Protein AF-A0A6B2DIG7-F1 (afdb_monomer)

pLDDT: mean 83.0, std 17.56, range [41.59, 98.19]

Secondary structure (DSSP, 8-state):
-THHHHHHHHHHHHIIIIIGGGHHHHHHHHHHHHHHHHHHHHHHHHHHHHHTTTTTEEEETTEEEETT----PPPSSS---EEEEESS-SS-EEEPPPTT---EEEEEPP-PPPP-------PPPPPPP-

Foldseek 3Di:
DCPVVVVVVVVVVCCVPPPVVCVVVLVVLQVVLVVVLVVQCVPPNPQSSQCVLPPQWDDDPPDIDGPPPDDDDDDPDDQDEAEAADQPDPHWDWADADVVHHIYIYGHGDDDPPPCPDPPPPDDDDDDDD

Solvent-accessible surface area (backbone atoms only — not comparable to full-atom values): 8096 Å² total; per-residue (Å²): 128,71,63,60,66,52,50,53,51,54,54,48,55,47,38,61,71,73,40,56,86,48,41,69,60,54,50,52,35,47,49,50,34,50,52,53,47,50,53,37,31,76,76,51,34,68,66,44,38,47,47,66,46,50,89,57,30,48,56,53,91,96,46,78,46,60,83,68,78,69,94,74,85,72,79,91,66,96,51,71,75,43,80,38,75,28,82,88,47,89,58,41,46,79,42,80,47,58,97,96,52,51,32,31,41,36,31,47,36,63,73,74,82,71,78,81,70,81,76,78,83,76,72,84,78,76,83,79,88,129

Mean predicted aligned error: 9.46 Å

Radius of gyration: 19.99 Å; Cα contacts (8 Å, |Δi|>4): 122; chains: 1; bounding box: 49×41×57 Å

Structure (mmCIF, N/CA/C/O backbone):
data_AF-A0A6B2DIG7-F1
#
_entry.id   AF-A0A6B2DIG7-F1
#
loop_
_atom_site.group_PDB
_atom_site.id
_atom_site.type_symbol
_atom_site.label_atom_id
_atom_site.label_alt_id
_atom_site.label_comp_id
_atom_site.label_asym_id
_atom_site.label_entity_id
_atom_site.label_seq_id
_atom_site.pdbx_PDB_ins_code
_atom_site.Cartn_x
_atom_site.Cartn_y
_atom_site.Cartn_z
_atom_site.occupancy
_atom_site.B_iso_or_equiv
_atom_site.auth_seq_id
_atom_site.auth_comp_id
_atom_site.auth_asym_id
_atom_site.auth_atom_id
_atom_site.pdbx_PDB_model_num
ATOM 1 N N . THR A 1 1 ? 27.915 16.722 -17.034 1.00 64.44 1 THR A N 1
ATOM 2 C CA . THR A 1 1 ? 26.436 16.789 -16.927 1.00 64.44 1 THR A CA 1
ATOM 3 C C . THR A 1 1 ? 25.689 15.678 -17.676 1.00 64.44 1 THR A C 1
ATOM 5 O O . THR A 1 1 ? 24.482 15.589 -17.518 1.00 64.44 1 THR A O 1
ATOM 8 N N . ALA A 1 2 ? 26.357 14.750 -18.383 1.00 72.38 2 ALA A N 1
ATOM 9 C CA . ALA A 1 2 ? 25.712 13.635 -19.105 1.00 72.38 2 ALA A CA 1
ATOM 10 C C . ALA A 1 2 ? 25.243 12.437 -18.237 1.00 72.38 2 ALA A C 1
ATOM 12 O O . ALA A 1 2 ? 24.665 11.488 -18.760 1.00 72.38 2 ALA A O 1
ATOM 13 N N . GLY A 1 3 ? 25.497 12.450 -16.922 1.00 89.62 3 GLY A N 1
ATOM 14 C CA . GLY A 1 3 ? 25.184 11.321 -16.036 1.00 89.62 3 GLY A CA 1
ATOM 15 C C . GLY A 1 3 ? 23.688 11.128 -15.773 1.00 89.62 3 GLY A C 1
ATOM 16 O O . GLY A 1 3 ? 23.213 9.998 -15.789 1.00 89.62 3 GLY A O 1
ATOM 17 N N . LEU A 1 4 ? 22.938 12.221 -15.587 1.00 95.44 4 LEU A N 1
ATOM 18 C CA . LEU A 1 4 ? 21.504 12.151 -15.289 1.00 95.44 4 LEU A CA 1
ATOM 19 C C . LEU A 1 4 ? 20.680 11.604 -16.471 1.00 95.44 4 LEU A C 1
ATOM 21 O O . LEU A 1 4 ? 19.917 10.669 -16.244 1.00 95.44 4 LEU A O 1
ATOM 25 N N . PRO A 1 5 ? 20.861 12.071 -17.726 1.00 96.25 5 PRO A N 1
ATOM 26 C CA . PRO A 1 5 ? 20.171 11.469 -18.870 1.00 96.25 5 PRO A CA 1
ATOM 27 C C . PRO A 1 5 ? 20.455 9.970 -19.026 1.00 96.25 5 PRO A C 1
ATOM 29 O O . PRO A 1 5 ? 19.547 9.194 -19.299 1.00 96.25 5 PRO A O 1
ATOM 32 N N . ARG A 1 6 ? 21.705 9.544 -18.790 1.00 96.44 6 ARG A N 1
ATOM 33 C CA . ARG A 1 6 ? 22.085 8.126 -18.859 1.00 96.44 6 ARG A CA 1
ATOM 34 C C . ARG A 1 6 ? 21.405 7.286 -17.778 1.00 96.44 6 ARG A C 1
ATOM 36 O O . ARG A 1 6 ? 21.001 6.164 -18.059 1.00 96.44 6 ARG A O 1
ATOM 43 N N . LEU A 1 7 ? 21.285 7.816 -16.559 1.00 97.06 7 LEU A N 1
ATOM 44 C CA . LEU A 1 7 ? 20.570 7.147 -15.472 1.00 97.06 7 LEU A CA 1
ATOM 45 C C . LEU A 1 7 ? 19.082 6.994 -15.799 1.00 97.06 7 LEU A C 1
ATOM 47 O O . LEU A 1 7 ? 18.540 5.909 -15.621 1.00 97.06 7 LEU A O 1
ATOM 51 N N . VAL A 1 8 ? 18.441 8.052 -16.305 1.00 97.44 8 VAL A N 1
ATOM 52 C CA . VAL A 1 8 ? 17.027 8.005 -16.710 1.00 97.44 8 VAL A CA 1
ATOM 53 C C . VAL A 1 8 ? 16.807 6.922 -17.766 1.00 97.44 8 VAL A C 1
ATOM 55 O O . VAL A 1 8 ? 15.927 6.087 -17.577 1.00 97.44 8 VAL A O 1
ATOM 58 N N . GLN A 1 9 ? 17.652 6.871 -18.803 1.00 97.75 9 GLN A N 1
ATOM 59 C CA . GLN A 1 9 ? 17.561 5.830 -19.830 1.00 97.75 9 GLN A CA 1
ATOM 60 C C . GLN A 1 9 ? 17.721 4.426 -19.233 1.00 97.75 9 GLN A C 1
ATOM 62 O O . GLN A 1 9 ? 16.912 3.550 -19.503 1.00 97.75 9 GLN A O 1
ATOM 67 N N . ALA A 1 10 ? 18.705 4.220 -18.352 1.00 97.81 10 ALA A N 1
ATOM 68 C CA . ALA A 1 10 ? 18.903 2.922 -17.709 1.00 97.81 10 ALA A CA 1
ATOM 69 C C . ALA A 1 10 ? 17.700 2.489 -16.845 1.00 97.81 10 ALA A C 1
ATOM 71 O O . ALA A 1 10 ? 17.378 1.304 -16.787 1.00 97.81 10 ALA A O 1
ATOM 72 N N . MET A 1 11 ? 17.020 3.431 -16.179 1.00 97.88 11 MET A N 1
ATOM 73 C CA . MET A 1 11 ? 15.800 3.133 -15.417 1.00 97.88 11 MET A CA 1
ATOM 74 C C . MET A 1 11 ? 14.613 2.799 -16.329 1.00 97.88 11 MET A C 1
ATOM 76 O O . MET A 1 11 ? 13.820 1.929 -15.975 1.00 97.88 11 MET A O 1
ATOM 80 N N . GLN A 1 12 ? 14.501 3.454 -17.488 1.00 97.81 12 GLN A N 1
ATOM 81 C CA . GLN A 1 12 ? 13.484 3.146 -18.499 1.00 97.81 12 GLN A CA 1
ATOM 82 C C . GLN A 1 12 ? 13.712 1.759 -19.104 1.00 97.81 12 GLN A C 1
ATOM 84 O O . GLN A 1 12 ? 12.800 0.939 -19.090 1.00 97.81 12 GLN A O 1
ATOM 89 N N . ASP A 1 13 ? 14.945 1.449 -19.508 1.00 98.19 13 ASP A N 1
ATOM 90 C CA . ASP A 1 13 ? 15.301 0.135 -20.054 1.00 98.19 13 ASP A CA 1
ATOM 91 C C . ASP A 1 13 ? 15.017 -0.985 -19.035 1.00 98.19 13 ASP A C 1
ATOM 93 O O . ASP A 1 13 ? 14.490 -2.044 -19.381 1.00 98.19 13 ASP A O 1
ATOM 97 N N . TYR A 1 14 ? 15.324 -0.749 -17.752 1.00 97.12 14 TYR A N 1
ATOM 98 C CA . TYR A 1 14 ? 14.988 -1.686 -16.679 1.00 97.12 14 TYR A CA 1
ATOM 99 C C . TYR A 1 14 ? 13.474 -1.844 -16.504 1.00 97.12 14 TYR A C 1
ATOM 101 O O . TYR A 1 14 ? 12.996 -2.968 -16.358 1.00 97.12 14 TYR A O 1
ATOM 109 N N . HIS A 1 15 ? 12.715 -0.745 -16.516 1.00 96.06 15 HIS A N 1
ATOM 110 C CA . HIS A 1 15 ? 11.257 -0.796 -16.438 1.00 96.06 15 HIS A CA 1
ATOM 111 C C . HIS A 1 15 ? 10.679 -1.643 -17.575 1.00 96.06 15 HIS A C 1
ATOM 113 O O . HIS A 1 15 ? 9.926 -2.580 -17.309 1.00 96.06 15 HIS A O 1
ATOM 119 N N . ASP A 1 16 ? 11.072 -1.363 -18.815 1.00 97.75 16 ASP A N 1
ATOM 120 C CA . ASP A 1 16 ? 10.515 -2.010 -20.002 1.00 97.75 16 ASP A CA 1
ATOM 121 C C . ASP A 1 16 ? 10.847 -3.504 -20.052 1.00 97.75 16 ASP A C 1
ATOM 123 O O . ASP A 1 16 ? 10.025 -4.314 -20.480 1.00 97.75 16 ASP A O 1
ATOM 127 N N . LEU A 1 17 ? 12.027 -3.888 -19.557 1.00 97.31 17 LEU A N 1
ATOM 128 C CA . LEU A 1 17 ? 12.460 -5.280 -19.537 1.00 97.31 17 LEU A CA 1
ATOM 129 C C . LEU A 1 17 ? 11.905 -6.072 -18.344 1.00 97.31 17 LEU A C 1
ATOM 131 O O . LEU A 1 17 ? 11.554 -7.242 -18.497 1.00 97.31 17 LEU A O 1
ATOM 135 N N . ALA A 1 18 ? 11.874 -5.476 -17.150 1.00 94.31 18 ALA A N 1
ATOM 136 C CA . ALA A 1 18 ? 11.635 -6.206 -15.903 1.00 94.31 18 ALA A CA 1
ATOM 137 C C . ALA A 1 18 ? 10.245 -5.979 -15.295 1.00 94.31 18 ALA A C 1
ATOM 139 O O . ALA A 1 18 ? 9.745 -6.864 -14.599 1.00 94.31 18 ALA A O 1
ATOM 140 N N . LEU A 1 19 ? 9.629 -4.812 -15.514 1.00 94.69 19 LEU A N 1
ATOM 141 C CA . LEU A 1 19 ? 8.373 -4.423 -14.861 1.00 94.69 19 LEU A CA 1
ATOM 142 C C . LEU A 1 19 ? 7.194 -4.392 -15.832 1.00 94.69 19 LEU A C 1
ATOM 144 O O . LEU A 1 19 ? 6.155 -4.977 -15.527 1.00 94.69 19 LEU A O 1
ATOM 148 N N . ALA A 1 20 ? 7.361 -3.764 -16.999 1.00 96.50 20 ALA A N 1
ATOM 149 C CA . ALA A 1 20 ? 6.299 -3.583 -17.985 1.00 96.50 20 ALA A CA 1
ATOM 150 C C . ALA A 1 20 ? 5.593 -4.896 -18.379 1.00 96.50 20 ALA A C 1
ATOM 152 O O . ALA A 1 20 ? 4.361 -4.904 -18.383 1.00 96.50 20 ALA A O 1
ATOM 153 N N . PRO A 1 21 ? 6.292 -6.034 -18.605 1.00 96.44 21 PRO A N 1
ATOM 154 C CA . PRO A 1 21 ? 5.627 -7.281 -18.995 1.00 96.44 21 PRO A CA 1
ATOM 155 C C . PRO A 1 21 ? 4.657 -7.835 -17.940 1.00 96.44 21 PRO A C 1
ATOM 157 O O . PRO A 1 21 ? 3.754 -8.595 -18.275 1.00 96.44 21 PRO A O 1
ATOM 160 N N . GLY A 1 22 ? 4.857 -7.488 -16.664 1.00 94.06 22 GLY A N 1
ATOM 161 C CA . GLY A 1 22 ? 4.043 -7.954 -15.541 1.00 94.06 22 GLY A CA 1
ATOM 162 C C . GLY A 1 22 ? 3.211 -6.860 -14.876 1.00 94.06 22 GLY A C 1
ATOM 163 O O . GLY A 1 22 ? 2.635 -7.122 -13.820 1.00 94.06 22 GLY A O 1
ATOM 164 N N . TRP A 1 23 ? 3.167 -5.649 -15.442 1.00 94.75 23 TRP A N 1
ATOM 165 C CA . TRP A 1 23 ? 2.630 -4.467 -14.765 1.00 94.75 23 TRP A CA 1
ATOM 166 C C . TRP A 1 23 ? 1.159 -4.620 -14.368 1.00 94.75 23 TRP A C 1
ATOM 168 O O . TRP A 1 23 ? 0.810 -4.403 -13.210 1.00 94.75 23 TRP A O 1
ATOM 178 N N . ASP A 1 24 ? 0.317 -5.103 -15.282 1.00 95.38 24 ASP A N 1
ATOM 179 C CA . ASP A 1 24 ? -1.114 -5.288 -15.014 1.00 95.38 24 ASP A CA 1
ATOM 180 C C . ASP A 1 24 ? -1.367 -6.316 -13.904 1.00 95.38 24 ASP A C 1
ATOM 182 O O . ASP A 1 24 ? -2.219 -6.116 -13.040 1.00 95.38 24 ASP A O 1
ATOM 186 N N . MET A 1 25 ? -0.586 -7.401 -13.873 1.00 93.56 25 MET A N 1
ATOM 187 C CA . MET A 1 25 ? -0.655 -8.397 -12.800 1.00 93.56 25 MET A CA 1
ATOM 188 C C . MET A 1 25 ? -0.239 -7.783 -11.459 1.00 93.56 25 MET A C 1
ATOM 190 O O . MET A 1 25 ? -0.893 -8.014 -10.445 1.00 93.56 25 MET A O 1
ATOM 194 N N . LEU A 1 26 ? 0.845 -7.007 -11.448 1.00 94.06 26 LEU A N 1
ATOM 195 C CA . LEU A 1 26 ? 1.324 -6.274 -10.277 1.00 94.06 26 LEU A CA 1
ATOM 196 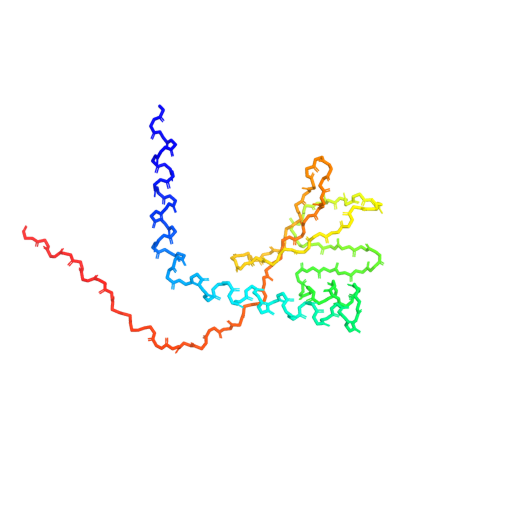C C . LEU A 1 26 ? 0.239 -5.344 -9.718 1.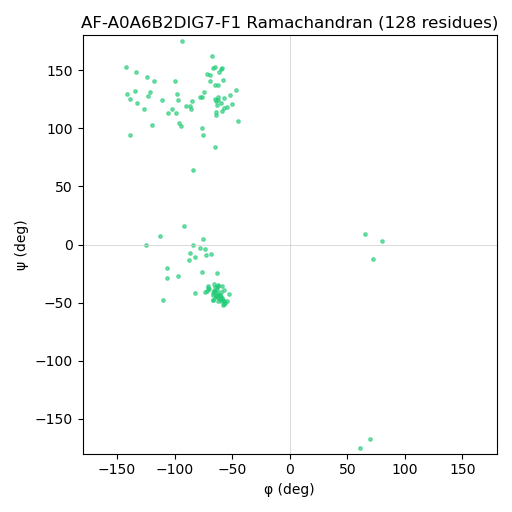00 94.06 26 LEU A C 1
ATOM 198 O O . LEU A 1 26 ? -0.057 -5.407 -8.523 1.00 94.06 26 LEU A O 1
ATOM 202 N N . CYS A 1 27 ? -0.381 -4.533 -10.580 1.00 94.81 27 CYS A N 1
ATOM 203 C CA . CYS A 1 27 ? -1.487 -3.651 -10.216 1.00 94.81 27 CYS A CA 1
ATOM 204 C C . CYS A 1 27 ? -2.677 -4.442 -9.668 1.00 94.81 27 CYS A C 1
ATOM 206 O O . CYS A 1 27 ? -3.137 -4.150 -8.569 1.00 94.81 27 CYS A O 1
ATOM 208 N N . ALA A 1 28 ? -3.098 -5.510 -10.350 1.00 95.19 28 ALA A N 1
ATOM 209 C CA . ALA A 1 28 ? -4.209 -6.347 -9.903 1.00 95.19 28 ALA A CA 1
ATOM 210 C C . ALA A 1 28 ? -3.973 -6.970 -8.514 1.00 95.19 28 ALA A C 1
ATOM 212 O O . ALA A 1 28 ? -4.906 -7.098 -7.725 1.00 95.19 28 ALA A O 1
ATOM 213 N N . GLN A 1 29 ? -2.734 -7.349 -8.187 1.00 95.12 29 GLN A N 1
ATOM 214 C CA . GLN A 1 29 ? -2.388 -7.883 -6.864 1.00 95.12 29 GLN A CA 1
ATOM 215 C C . GLN A 1 29 ? -2.449 -6.805 -5.774 1.00 95.12 29 GLN A C 1
ATOM 217 O O . GLN A 1 29 ? -2.916 -7.073 -4.667 1.00 95.12 29 GLN A O 1
ATOM 222 N N . VAL A 1 30 ? -2.015 -5.581 -6.081 1.00 96.31 30 VAL A N 1
ATOM 223 C CA . VAL A 1 30 ? -2.140 -4.442 -5.160 1.00 96.31 30 VAL A CA 1
ATOM 224 C C . VAL A 1 30 ? -3.610 -4.068 -4.951 1.00 96.31 30 VAL A C 1
ATOM 226 O O . VAL A 1 30 ? -4.029 -3.881 -3.809 1.00 96.31 30 VAL A O 1
ATOM 229 N N . ASP A 1 31 ? -4.403 -4.029 -6.020 1.00 96.38 31 ASP A N 1
ATOM 230 C CA . ASP A 1 31 ? -5.836 -3.726 -5.963 1.00 96.38 31 ASP A CA 1
ATOM 231 C C . ASP A 1 31 ? -6.618 -4.800 -5.195 1.00 96.38 31 ASP A C 1
ATOM 233 O O . ASP A 1 31 ? -7.532 -4.479 -4.433 1.00 96.38 31 ASP A O 1
ATOM 237 N N . ALA A 1 32 ? -6.238 -6.074 -5.333 1.00 96.19 32 ALA A N 1
ATOM 238 C CA . ALA A 1 32 ? -6.818 -7.166 -4.558 1.00 96.19 32 ALA A CA 1
ATOM 239 C C . ALA A 1 32 ? -6.544 -7.014 -3.052 1.00 96.19 32 ALA A C 1
ATOM 241 O O . ALA A 1 32 ? -7.462 -7.188 -2.245 1.00 96.19 32 ALA A O 1
ATOM 242 N N . ASP A 1 33 ? -5.314 -6.648 -2.664 1.00 96.06 33 ASP A N 1
ATOM 243 C CA . ASP A 1 33 ? -4.997 -6.357 -1.262 1.00 96.06 33 ASP A CA 1
ATOM 244 C C . ASP A 1 33 ? -5.822 -5.164 -0.765 1.00 96.06 33 ASP A C 1
ATOM 246 O O . ASP A 1 33 ? -6.514 -5.296 0.243 1.00 96.06 33 ASP A O 1
ATOM 250 N N . LEU A 1 34 ? -5.868 -4.054 -1.515 1.00 96.06 34 LEU A N 1
ATOM 251 C CA . LEU A 1 34 ? -6.699 -2.894 -1.172 1.00 96.06 34 LEU A CA 1
ATOM 252 C C . LEU A 1 34 ? -8.166 -3.280 -0.964 1.00 96.06 34 LEU A C 1
ATOM 254 O O . LEU A 1 34 ? -8.739 -2.945 0.072 1.00 96.06 34 LEU A O 1
ATOM 258 N N . GLY A 1 35 ? -8.756 -4.035 -1.893 1.00 97.06 35 GLY A N 1
ATOM 259 C CA . GLY A 1 35 ? -10.132 -4.513 -1.784 1.00 97.06 35 GLY A CA 1
ATOM 260 C C . GLY A 1 35 ? -10.359 -5.329 -0.512 1.00 97.06 35 GLY A C 1
ATOM 261 O O . GLY A 1 35 ? -11.287 -5.047 0.248 1.00 97.06 35 GLY A O 1
ATOM 262 N N . MET A 1 36 ? -9.476 -6.288 -0.224 1.00 96.75 36 MET A N 1
ATOM 263 C CA . MET A 1 36 ? -9.528 -7.082 1.006 1.00 96.75 36 MET A CA 1
ATOM 264 C C . MET A 1 36 ?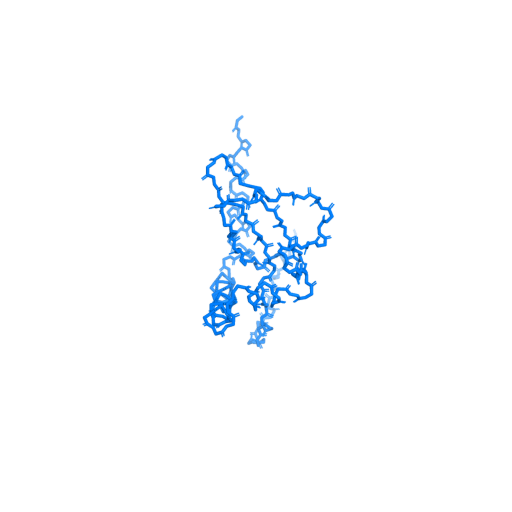 -9.436 -6.193 2.259 1.00 96.75 36 MET A C 1
ATOM 266 O O . MET A 1 36 ? -10.234 -6.350 3.185 1.00 96.75 36 MET A O 1
ATOM 270 N N . ARG A 1 37 ? -8.500 -5.234 2.300 1.00 96.94 37 ARG A N 1
ATOM 271 C CA . ARG A 1 37 ? -8.319 -4.321 3.443 1.00 96.94 37 ARG A CA 1
ATOM 272 C C . ARG A 1 37 ? -9.518 -3.404 3.644 1.00 96.94 37 ARG A C 1
ATOM 274 O O . ARG A 1 37 ? -9.930 -3.201 4.784 1.00 96.94 37 ARG A O 1
ATOM 281 N N . THR A 1 38 ? -10.111 -2.900 2.565 1.00 97.25 38 THR A N 1
ATOM 282 C CA . THR A 1 38 ? -11.342 -2.108 2.625 1.00 97.25 38 THR A CA 1
ATOM 283 C C . THR A 1 38 ? -12.482 -2.921 3.227 1.00 97.25 38 THR A C 1
ATOM 285 O O . THR A 1 38 ? -13.174 -2.420 4.109 1.00 97.25 38 THR A O 1
ATOM 288 N N . GLN A 1 39 ? -12.651 -4.187 2.832 1.00 98.12 39 GLN A N 1
ATOM 289 C CA . GLN A 1 39 ? -13.676 -5.045 3.433 1.00 98.12 39 GLN A CA 1
ATOM 290 C C . GLN A 1 39 ? -13.431 -5.274 4.929 1.00 98.12 39 GLN A C 1
ATOM 292 O O . GLN A 1 39 ? -14.369 -5.169 5.717 1.00 98.12 39 GLN A O 1
ATOM 297 N N . VAL A 1 40 ? -12.185 -5.523 5.348 1.00 97.81 40 VAL A N 1
ATOM 298 C CA . VAL A 1 40 ? -11.845 -5.672 6.776 1.00 97.81 40 VAL A CA 1
ATOM 299 C C . VAL A 1 40 ? -12.155 -4.393 7.557 1.00 97.81 40 VAL A C 1
ATOM 301 O O . VAL A 1 40 ? -12.752 -4.466 8.629 1.00 97.81 40 VAL A O 1
ATOM 304 N N . LEU A 1 41 ? -11.807 -3.225 7.010 1.00 97.38 41 LEU A N 1
ATOM 305 C CA . LEU A 1 41 ? -12.093 -1.934 7.635 1.00 97.38 41 LEU A CA 1
ATOM 306 C C . LEU A 1 41 ? -13.599 -1.694 7.795 1.00 97.38 41 LEU A C 1
ATOM 308 O O . LEU A 1 41 ? -14.038 -1.285 8.866 1.00 97.38 41 LEU A O 1
ATOM 312 N N . LEU A 1 42 ? -14.387 -1.955 6.749 1.00 98.19 42 LEU A N 1
ATOM 313 C CA . LEU A 1 42 ? -15.833 -1.720 6.760 1.00 98.19 42 LEU A CA 1
ATOM 314 C C . LEU A 1 42 ? -16.564 -2.580 7.800 1.00 98.19 42 LEU A C 1
ATOM 316 O O . LEU A 1 42 ? -17.515 -2.105 8.414 1.00 98.19 42 LEU A O 1
ATOM 320 N N . HIS A 1 43 ? -16.123 -3.823 8.010 1.00 98.19 43 HIS A N 1
ATOM 321 C CA . HIS A 1 43 ? -16.810 -4.769 8.896 1.0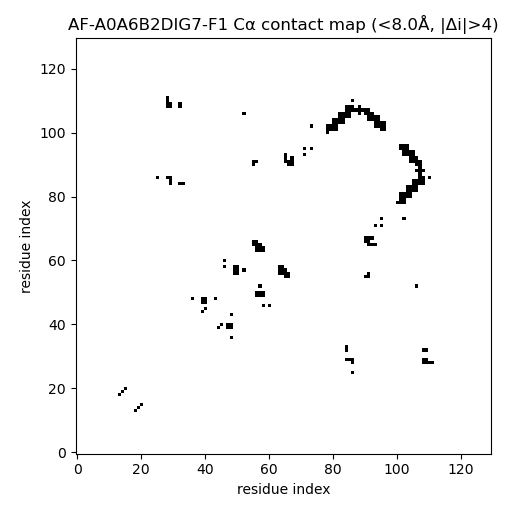0 98.19 43 HIS A CA 1
ATOM 322 C C . HIS A 1 43 ? -16.223 -4.838 10.312 1.00 98.19 43 HIS A C 1
ATOM 324 O O . HIS A 1 43 ? -16.939 -5.187 11.246 1.00 98.19 43 HIS A O 1
ATOM 330 N N . GLY A 1 44 ? -14.931 -4.542 10.481 1.00 96.56 44 GLY A N 1
ATOM 331 C CA . GLY A 1 44 ? -14.211 -4.705 11.749 1.00 96.56 44 GLY A CA 1
ATOM 332 C C . GLY A 1 44 ? -13.520 -3.442 12.267 1.00 96.56 44 GLY A C 1
ATOM 333 O O . GLY A 1 44 ? -12.897 -3.481 13.327 1.00 96.56 44 GLY A O 1
ATOM 334 N N . GLY A 1 45 ? -13.613 -2.326 11.543 1.00 96.31 45 GLY A N 1
ATOM 335 C CA . GLY A 1 45 ? -12.998 -1.063 11.934 1.00 96.31 45 GLY A CA 1
ATOM 336 C C . GLY A 1 45 ? -11.468 -1.057 11.844 1.00 96.31 45 GLY A C 1
ATOM 337 O O . GLY A 1 45 ? -10.832 -1.933 11.249 1.00 96.31 45 GLY A O 1
ATOM 338 N N . VAL A 1 46 ? -10.869 -0.020 12.434 1.00 93.88 46 VAL A N 1
ATOM 339 C CA . VAL A 1 46 ? -9.419 0.234 12.379 1.00 93.88 46 VAL A CA 1
ATOM 340 C C . VAL A 1 46 ? -8.628 -0.853 13.111 1.00 93.88 46 VAL A C 1
ATOM 342 O O . VAL A 1 46 ? -7.607 -1.306 12.596 1.00 93.88 46 VAL A O 1
ATOM 345 N N . ASP A 1 47 ? -9.115 -1.332 14.257 1.00 94.94 47 ASP A N 1
ATOM 346 C CA . ASP A 1 47 ? -8.457 -2.401 15.014 1.00 94.94 47 ASP A CA 1
ATOM 347 C C . ASP A 1 47 ? -8.331 -3.698 14.211 1.00 94.94 47 ASP A C 1
ATOM 349 O O . ASP A 1 47 ? -7.260 -4.313 14.194 1.00 94.94 47 ASP A O 1
ATOM 353 N N . ALA A 1 48 ? -9.389 -4.103 13.500 1.00 96.75 48 ALA A N 1
ATOM 354 C CA . ALA A 1 48 ? -9.346 -5.288 12.649 1.00 96.75 48 ALA A CA 1
ATOM 355 C C . ALA A 1 48 ? -8.402 -5.093 11.455 1.00 96.75 48 ALA A C 1
ATOM 357 O O . ALA A 1 48 ? -7.621 -5.993 11.136 1.00 96.75 48 ALA A O 1
ATOM 358 N N . LEU A 1 49 ? -8.428 -3.910 10.830 1.00 96.50 49 LEU A N 1
ATOM 359 C CA . LEU A 1 49 ? -7.540 -3.565 9.720 1.00 96.50 49 LEU A CA 1
ATOM 360 C C . LEU A 1 49 ? -6.063 -3.673 10.125 1.00 96.50 49 LEU A C 1
ATOM 362 O O . LEU A 1 49 ? -5.297 -4.366 9.454 1.00 96.50 49 LEU A O 1
ATOM 366 N N . LEU A 1 50 ? -5.672 -3.028 11.228 1.00 94.62 50 LEU A N 1
ATOM 367 C CA . LEU A 1 50 ? -4.283 -3.009 11.697 1.00 94.62 50 LEU A CA 1
ATOM 368 C C . LEU A 1 50 ? -3.841 -4.372 12.243 1.00 94.62 50 LEU A C 1
ATOM 370 O O . LEU A 1 50 ? -2.720 -4.806 11.980 1.00 94.62 50 LEU A O 1
ATOM 374 N N . THR A 1 51 ? -4.728 -5.102 12.927 1.00 95.06 51 THR A N 1
ATOM 375 C CA . THR A 1 51 ? -4.457 -6.485 13.360 1.00 95.06 51 THR A CA 1
ATOM 376 C C . THR A 1 51 ? -4.230 -7.416 12.168 1.00 95.06 51 THR A C 1
ATOM 378 O O . THR A 1 51 ? -3.382 -8.307 12.231 1.00 95.06 51 THR A O 1
ATOM 381 N N . GLY A 1 52 ? -4.937 -7.192 11.057 1.00 93.81 52 GLY A N 1
ATOM 382 C CA . GLY A 1 52 ? -4.808 -7.967 9.824 1.00 93.81 52 GLY A CA 1
ATOM 383 C C . GLY A 1 52 ? -3.477 -7.792 9.081 1.00 93.81 52 GLY A C 1
ATOM 384 O O . GLY A 1 52 ? -3.233 -8.524 8.120 1.00 93.81 52 GLY A O 1
ATOM 385 N N . LEU A 1 53 ? -2.614 -6.857 9.497 1.00 93.12 53 LEU A N 1
ATOM 386 C CA . LEU A 1 53 ? -1.260 -6.670 8.949 1.00 93.12 53 LEU A CA 1
ATOM 387 C C . LEU A 1 53 ? -0.212 -7.603 9.594 1.00 93.12 53 LEU A C 1
ATOM 389 O O . LEU A 1 53 ? 0.968 -7.593 9.223 1.00 93.12 53 LEU A O 1
ATOM 393 N N . ARG A 1 54 ? -0.632 -8.441 10.550 1.00 89.88 54 ARG A N 1
ATOM 394 C CA . ARG A 1 54 ? 0.194 -9.516 11.110 1.00 89.88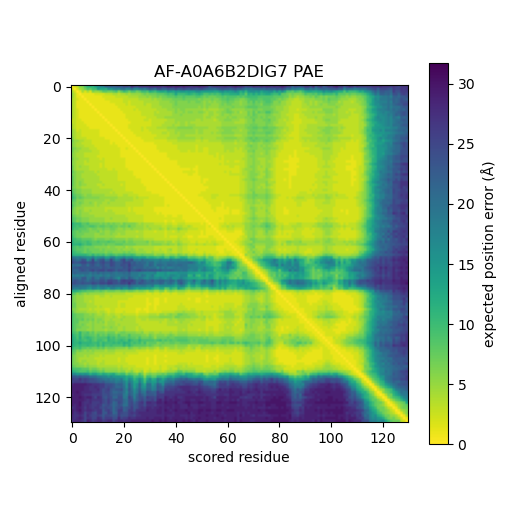 54 ARG A CA 1
ATOM 395 C C . ARG A 1 54 ? 0.643 -10.507 10.018 1.00 89.88 54 ARG A C 1
ATOM 397 O O . ARG A 1 54 ? -0.050 -10.695 9.021 1.00 89.88 54 ARG A O 1
ATOM 404 N N . PRO A 1 55 ? 1.798 -11.175 10.201 1.00 89.38 55 PRO A N 1
ATOM 405 C CA . PRO A 1 55 ? 2.677 -11.092 11.370 1.00 89.38 55 PRO A CA 1
ATOM 406 C C . PRO A 1 55 ? 3.631 -9.891 11.353 1.00 89.38 55 PRO A C 1
ATOM 408 O O . PRO A 1 55 ? 4.260 -9.625 12.366 1.00 89.38 55 PRO A O 1
ATOM 411 N N . LYS A 1 56 ? 3.740 -9.178 10.227 1.00 88.12 56 LYS A N 1
ATOM 412 C CA . LYS A 1 56 ? 4.803 -8.191 9.988 1.00 88.12 56 LYS A CA 1
ATOM 413 C C . LYS A 1 56 ? 4.607 -6.866 10.728 1.00 88.12 56 LYS A C 1
ATOM 415 O O . LYS A 1 56 ? 5.568 -6.135 10.941 1.00 88.12 56 LYS A O 1
ATOM 420 N N . VAL A 1 57 ? 3.363 -6.551 11.070 1.00 89.69 57 VAL A N 1
ATOM 421 C CA . VAL A 1 57 ? 2.987 -5.396 11.885 1.00 89.69 57 VAL A CA 1
ATOM 422 C C . VAL A 1 57 ? 2.244 -5.915 13.105 1.00 89.69 57 VAL A C 1
ATOM 424 O O . VAL A 1 57 ? 1.317 -6.723 12.983 1.00 89.69 57 VAL A O 1
ATOM 427 N N . ARG A 1 58 ? 2.640 -5.454 14.289 1.00 90.81 58 ARG A N 1
ATOM 428 C CA . ARG A 1 58 ? 1.978 -5.791 15.545 1.00 90.81 58 ARG A CA 1
ATOM 429 C C . ARG A 1 58 ? 1.167 -4.596 16.018 1.00 90.81 58 ARG A C 1
ATOM 431 O O . ARG A 1 58 ? 1.714 -3.570 16.396 1.00 90.81 58 ARG A O 1
ATOM 438 N N . TRP A 1 59 ? -0.149 -4.762 16.006 1.00 92.06 59 TRP A N 1
ATOM 439 C CA . TRP A 1 59 ? -1.083 -3.818 16.604 1.00 92.06 59 TRP A CA 1
ATOM 440 C C . TRP A 1 59 ? -1.480 -4.287 18.003 1.00 92.06 59 TRP A C 1
ATOM 442 O O . TRP A 1 59 ? -1.971 -5.413 18.160 1.00 92.06 59 TRP A O 1
ATOM 452 N N . THR A 1 60 ? -1.261 -3.413 18.983 1.00 90.00 60 THR A N 1
ATOM 453 C CA . THR A 1 60 ? -1.766 -3.508 20.354 1.00 90.00 60 THR A CA 1
ATOM 454 C C . THR A 1 60 ? -2.197 -2.103 20.746 1.00 90.00 60 THR A C 1
ATOM 456 O O . THR A 1 60 ? -1.362 -1.300 21.155 1.00 90.00 60 THR A O 1
ATOM 459 N N . ALA A 1 61 ? -3.480 -1.788 20.557 1.00 86.06 61 ALA A N 1
ATOM 460 C CA . ALA A 1 61 ? -3.984 -0.424 20.667 1.00 86.06 61 ALA A CA 1
ATOM 461 C C . ALA A 1 61 ? -3.474 0.305 21.932 1.00 86.06 61 ALA A C 1
ATOM 463 O O . ALA A 1 61 ? -3.529 -0.269 23.024 1.00 86.06 61 ALA A O 1
ATOM 464 N N . PRO A 1 62 ? -2.993 1.559 21.810 1.00 83.19 62 PRO A N 1
ATOM 465 C CA . PRO A 1 62 ? -2.894 2.388 20.599 1.00 83.19 62 PRO A CA 1
ATOM 466 C C . PRO A 1 62 ? -1.541 2.268 19.858 1.00 83.19 62 PRO A C 1
ATOM 468 O O . PRO A 1 62 ? -1.196 3.135 19.058 1.00 83.19 62 PRO A O 1
ATOM 471 N N . VAL A 1 63 ? -0.742 1.240 20.154 1.00 85.00 63 VAL A N 1
ATOM 472 C CA . VAL A 1 63 ? 0.644 1.105 19.689 1.00 85.00 63 VAL A CA 1
ATOM 473 C C . VAL A 1 63 ? 0.728 0.200 18.459 1.00 85.00 63 VAL A C 1
ATOM 475 O O . VAL A 1 63 ? 0.219 -0.925 18.447 1.00 85.00 63 VAL A O 1
ATOM 478 N N . LEU A 1 64 ? 1.410 0.69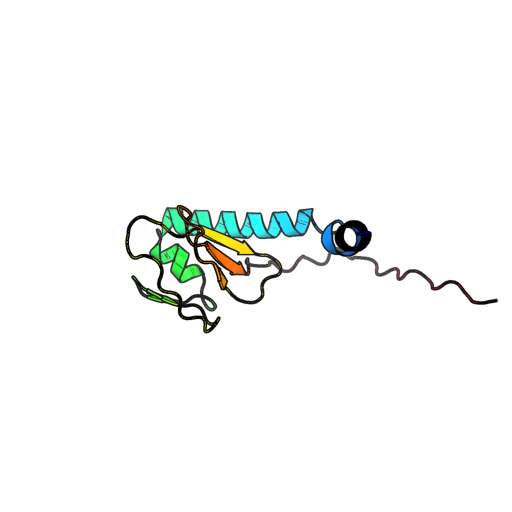7 17.425 1.00 86.31 64 LEU A N 1
ATOM 479 C CA . LEU A 1 64 ? 1.773 -0.047 16.223 1.00 86.31 64 LEU A CA 1
ATOM 480 C C . LEU A 1 64 ? 3.287 -0.265 16.207 1.00 86.31 64 LEU A C 1
ATOM 482 O O . LEU A 1 64 ? 4.046 0.699 16.258 1.00 86.31 64 LEU A O 1
ATOM 486 N N . GLU A 1 65 ? 3.712 -1.521 16.109 1.00 84.81 65 GLU A N 1
ATOM 487 C CA . GLU A 1 65 ? 5.122 -1.914 16.054 1.00 84.81 65 GLU A CA 1
ATOM 488 C C . GLU A 1 65 ? 5.436 -2.607 14.719 1.00 84.81 65 GLU A C 1
ATOM 490 O O . GLU A 1 65 ? 4.642 -3.408 14.210 1.00 84.81 65 GLU A O 1
ATOM 495 N N . THR A 1 66 ? 6.612 -2.311 14.166 1.00 80.94 66 THR A N 1
ATOM 496 C CA . THR A 1 66 ? 7.166 -2.905 12.943 1.00 80.94 66 THR A CA 1
ATOM 497 C C . THR A 1 66 ? 8.537 -3.510 13.240 1.00 80.94 66 THR A C 1
ATOM 499 O O . THR A 1 66 ? 9.307 -2.973 14.033 1.00 80.94 66 THR A O 1
ATOM 502 N N . ASP A 1 67 ? 8.861 -4.634 12.597 1.00 73.38 67 ASP A N 1
ATOM 503 C CA . ASP A 1 67 ? 10.138 -5.339 12.812 1.00 73.38 67 ASP A CA 1
ATOM 504 C C . ASP A 1 67 ? 11.347 -4.638 12.145 1.00 73.38 67 ASP A C 1
ATOM 506 O O . ASP A 1 67 ? 12.454 -5.174 12.154 1.00 73.38 67 ASP A O 1
ATOM 510 N N . ASP A 1 68 ? 11.171 -3.454 11.543 1.00 66.38 68 ASP A N 1
ATOM 511 C CA . ASP A 1 68 ? 12.235 -2.708 10.849 1.00 66.38 68 ASP A CA 1
ATOM 512 C C . ASP A 1 68 ? 13.247 -2.047 11.802 1.00 66.38 68 ASP A C 1
ATOM 514 O O . ASP A 1 68 ? 14.251 -1.498 11.347 1.00 66.38 68 ASP A O 1
ATOM 518 N N . GLY A 1 69 ? 13.026 -2.141 13.120 1.00 56.62 69 GLY A N 1
ATOM 519 C CA . GLY A 1 69 ? 13.992 -1.750 14.152 1.00 56.62 69 GLY A CA 1
ATOM 520 C C . GLY A 1 69 ? 14.305 -0.253 14.186 1.00 56.62 69 GLY A C 1
ATOM 521 O O . GLY A 1 69 ? 15.222 0.160 14.896 1.00 56.62 69 GLY A O 1
ATOM 522 N N . LEU A 1 70 ? 13.557 0.557 13.433 1.00 55.91 70 LEU A N 1
ATOM 523 C CA . LEU A 1 70 ? 13.656 2.008 13.418 1.00 55.91 70 LEU A CA 1
ATOM 524 C C . LEU A 1 70 ? 12.616 2.566 14.395 1.00 55.91 70 LEU A C 1
ATOM 526 O O . LEU A 1 70 ? 11.432 2.617 14.061 1.00 55.91 70 LEU A O 1
ATOM 530 N N . PRO A 1 71 ? 13.015 2.984 15.611 1.00 52.88 71 PRO A N 1
ATOM 531 C CA . PRO A 1 71 ? 12.085 3.609 16.536 1.00 52.88 71 PRO A CA 1
ATOM 532 C C . PRO A 1 71 ? 11.589 4.927 15.934 1.00 52.88 71 PRO A C 1
ATOM 534 O O . PRO A 1 71 ? 12.345 5.886 15.785 1.00 52.88 71 PRO A O 1
ATOM 537 N N . GLY A 1 72 ? 10.308 4.965 15.580 1.00 59.47 72 GLY A N 1
ATOM 538 C CA . GLY A 1 72 ? 9.623 6.157 15.105 1.00 59.47 72 GLY A CA 1
ATOM 539 C C . GLY A 1 72 ? 8.373 6.395 15.936 1.00 59.47 72 GLY A C 1
ATOM 540 O O . GLY A 1 72 ? 7.453 5.583 15.921 1.00 59.47 72 GLY A O 1
ATOM 541 N N . THR A 1 73 ? 8.320 7.516 16.651 1.00 60.88 73 THR A N 1
ATOM 542 C CA . THR A 1 73 ? 7.084 7.958 17.302 1.00 60.88 73 THR A CA 1
ATOM 543 C C . THR A 1 73 ? 6.281 8.760 16.292 1.00 60.88 73 THR A C 1
ATOM 545 O O . THR A 1 73 ? 6.729 9.810 15.826 1.00 60.88 73 THR A O 1
ATOM 548 N N . LEU A 1 74 ? 5.094 8.272 15.938 1.00 65.81 74 LEU A N 1
ATOM 549 C CA . LEU A 1 74 ? 4.148 9.072 15.171 1.00 65.81 74 LEU A CA 1
ATOM 550 C C . LEU A 1 74 ? 3.608 10.208 16.048 1.00 65.81 74 LEU A C 1
ATOM 552 O O . LEU A 1 74 ? 3.348 9.974 17.231 1.00 65.81 74 LEU A O 1
ATOM 556 N N . PRO A 1 75 ? 3.424 11.426 15.502 1.00 65.00 75 PRO A N 1
ATOM 557 C CA . PRO A 1 75 ? 2.736 12.492 16.215 1.00 65.00 75 PRO A CA 1
ATOM 558 C C . PRO A 1 75 ? 1.387 11.985 16.727 1.00 65.00 75 PRO A C 1
ATOM 560 O O . PRO A 1 75 ? 0.608 11.402 15.973 1.00 65.00 75 PRO A O 1
ATOM 563 N N . SER A 1 76 ? 1.134 12.188 18.017 1.00 58.69 76 SER A N 1
ATOM 564 C CA . SER A 1 76 ? 0.022 11.565 18.736 1.00 58.69 76 SER A CA 1
ATOM 565 C C . SER A 1 76 ? -1.353 12.130 18.380 1.00 58.69 76 SER A C 1
ATOM 567 O O . SER A 1 76 ? -2.352 11.544 18.784 1.00 58.69 76 SER A O 1
ATOM 569 N N . GLU A 1 77 ? -1.442 13.231 17.625 1.00 62.41 77 GLU A N 1
ATOM 570 C CA . GLU A 1 77 ? -2.722 13.896 17.377 1.00 62.41 77 GLU A CA 1
ATOM 571 C C . GLU A 1 77 ? -2.946 14.285 15.908 1.00 62.41 77 GLU A C 1
ATOM 573 O O . GLU A 1 77 ? -2.089 14.852 15.229 1.00 62.41 77 GLU A O 1
ATOM 578 N N . GLY A 1 78 ? -4.139 13.940 15.413 1.00 65.88 78 GLY A N 1
ATOM 579 C CA . GLY A 1 78 ? -4.768 14.498 14.210 1.00 65.88 78 GLY A CA 1
ATOM 580 C C . GLY A 1 78 ? -4.191 14.110 12.845 1.00 65.88 78 GLY A C 1
ATOM 581 O O . GLY A 1 78 ? -4.843 14.355 11.836 1.00 65.88 78 GLY A O 1
ATOM 582 N N . THR A 1 79 ? -3.008 13.496 12.779 1.00 72.75 79 THR A N 1
ATOM 583 C CA . THR A 1 79 ? -2.286 13.343 11.499 1.00 72.75 79 THR A CA 1
ATOM 584 C C . THR A 1 79 ? -2.687 12.075 10.718 1.00 72.75 79 THR A C 1
ATOM 586 O O . THR A 1 79 ? -2.412 11.962 9.526 1.00 72.75 79 THR A O 1
ATOM 589 N N . GLY A 1 80 ? -3.401 11.134 11.348 1.00 84.62 80 GLY A N 1
ATOM 590 C CA . GLY A 1 80 ? -3.781 9.861 10.724 1.00 84.62 80 GLY A CA 1
ATOM 591 C C . GLY A 1 80 ? -2.571 9.007 10.313 1.00 84.62 80 GLY A C 1
ATOM 592 O O . GLY A 1 80 ? -1.423 9.346 10.591 1.00 84.62 80 GLY A O 1
ATOM 593 N N . LEU A 1 81 ? -2.828 7.878 9.654 1.00 88.56 81 LEU A N 1
ATOM 594 C CA . LEU A 1 81 ? -1.801 6.994 9.095 1.00 88.56 81 LEU A CA 1
ATOM 595 C C . LEU A 1 81 ? -2.254 6.522 7.716 1.00 88.56 81 LEU A C 1
ATOM 597 O O . LEU A 1 81 ? -3.334 5.946 7.586 1.00 88.56 81 LEU A O 1
ATOM 601 N N . LEU A 1 82 ? -1.427 6.732 6.692 1.00 92.56 82 LEU A N 1
ATOM 602 C CA . LEU A 1 82 ? -1.697 6.209 5.357 1.00 92.56 82 LEU A CA 1
ATOM 603 C C . LEU A 1 82 ? -1.081 4.818 5.203 1.00 92.56 82 LEU A C 1
ATOM 605 O O . LEU A 1 82 ? 0.136 4.654 5.276 1.00 92.56 82 LEU A O 1
ATOM 609 N N . LEU A 1 83 ? -1.918 3.819 4.943 1.00 94.62 83 LEU 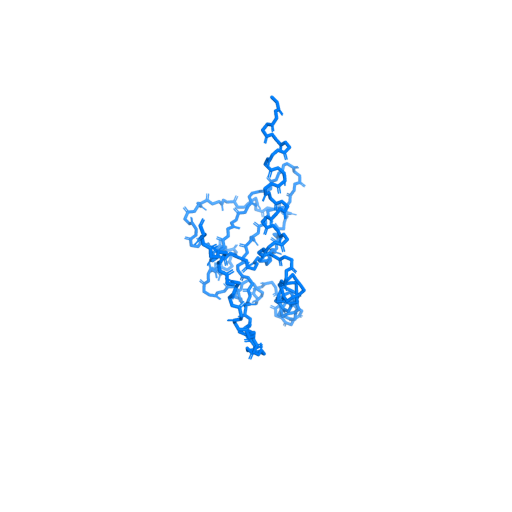A N 1
ATOM 610 C CA . LEU A 1 83 ? -1.466 2.473 4.606 1.00 94.62 83 LEU A CA 1
ATOM 611 C C . LEU A 1 83 ? -1.164 2.393 3.107 1.00 94.62 83 LEU A C 1
ATOM 613 O O . LEU A 1 83 ? -2.037 2.665 2.285 1.00 94.62 83 LEU A O 1
ATOM 617 N N . VAL A 1 84 ? 0.060 2.002 2.751 1.00 95.56 84 VAL A N 1
ATOM 618 C CA . VAL A 1 84 ? 0.509 1.876 1.359 1.00 95.56 84 VAL A CA 1
ATOM 619 C C . VAL A 1 84 ? 0.916 0.424 1.086 1.00 95.56 84 VAL A C 1
ATOM 621 O O . VAL A 1 84 ? 1.998 0.008 1.510 1.00 95.56 84 VAL A O 1
ATOM 624 N N . PRO A 1 85 ? 0.083 -0.376 0.399 1.00 96.00 85 PRO A N 1
ATOM 625 C CA . PRO A 1 85 ? 0.493 -1.703 -0.041 1.00 96.00 85 PRO A CA 1
ATOM 626 C C . PRO A 1 85 ? 1.628 -1.587 -1.061 1.00 96.00 85 PRO A C 1
ATOM 628 O O . PRO A 1 85 ? 1.618 -0.742 -1.954 1.00 96.00 85 PRO A O 1
ATOM 631 N N . THR A 1 86 ? 2.628 -2.449 -0.926 1.00 94.31 86 THR A N 1
ATOM 632 C CA . THR A 1 86 ? 3.831 -2.449 -1.760 1.00 94.31 86 THR A CA 1
ATOM 633 C C . THR A 1 86 ? 4.124 -3.862 -2.243 1.00 94.31 86 THR A C 1
ATOM 635 O O . THR A 1 86 ? 4.301 -4.785 -1.449 1.00 94.31 86 THR A O 1
ATOM 638 N N . TYR A 1 87 ? 4.182 -4.049 -3.561 1.00 94.25 87 TYR A N 1
ATOM 639 C CA . TYR A 1 87 ? 4.308 -5.388 -4.137 1.00 94.25 87 TYR A CA 1
ATOM 640 C C . TYR A 1 87 ? 5.703 -5.992 -3.975 1.00 94.25 87 TYR A C 1
ATOM 642 O O . TYR A 1 87 ? 5.831 -7.170 -3.656 1.00 94.25 87 TYR A O 1
ATOM 650 N N . PHE A 1 88 ? 6.757 -5.197 -4.165 1.00 91.00 88 PHE A N 1
ATOM 651 C CA . PHE A 1 88 ? 8.140 -5.680 -4.091 1.00 91.00 88 PHE A CA 1
ATOM 652 C C . PHE A 1 88 ? 8.728 -5.664 -2.677 1.00 91.00 88 PHE A C 1
ATOM 654 O O . PHE A 1 88 ? 9.822 -6.186 -2.469 1.00 91.00 88 PHE A O 1
ATOM 661 N N . SER A 1 89 ? 8.020 -5.096 -1.695 1.00 88.06 89 SER A N 1
ATOM 662 C CA . SER A 1 89 ? 8.530 -5.072 -0.329 1.00 88.06 89 SER A CA 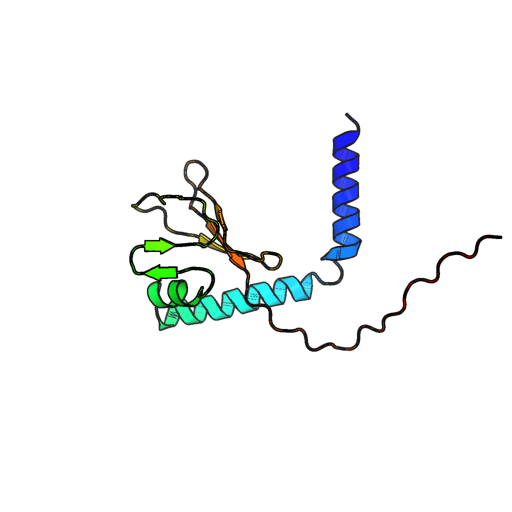1
ATOM 663 C C . SER A 1 89 ? 8.483 -6.456 0.319 1.00 88.06 89 SER A C 1
ATOM 665 O O . SER A 1 89 ? 7.583 -7.275 0.085 1.00 88.06 89 SER A O 1
ATOM 667 N N . VAL A 1 90 ? 9.467 -6.700 1.182 1.00 87.44 90 VAL A N 1
ATOM 668 C CA . VAL A 1 90 ? 9.577 -7.899 2.017 1.00 87.44 90 VAL A CA 1
ATOM 669 C C . VAL A 1 90 ? 9.263 -7.618 3.486 1.00 87.44 90 VAL A C 1
ATOM 671 O O . VAL A 1 90 ? 8.899 -8.548 4.209 1.00 87.44 90 VAL A O 1
ATOM 674 N N . ALA A 1 91 ? 9.332 -6.360 3.924 1.00 88.19 91 ALA A N 1
ATOM 675 C CA . ALA A 1 91 ? 9.074 -5.938 5.298 1.00 88.19 91 ALA A CA 1
ATOM 676 C C . ALA A 1 91 ? 8.332 -4.590 5.329 1.00 88.19 91 ALA A C 1
ATOM 678 O O . ALA A 1 91 ? 8.443 -3.809 4.383 1.00 88.19 91 ALA A O 1
ATOM 679 N N . PRO A 1 92 ? 7.541 -4.304 6.371 1.00 90.06 92 PRO A N 1
ATOM 680 C CA . PRO A 1 92 ? 6.939 -2.995 6.522 1.00 90.06 92 PRO A CA 1
ATOM 681 C C . PRO A 1 92 ? 8.009 -1.941 6.779 1.00 90.06 92 PRO A C 1
ATOM 683 O O . PRO A 1 92 ? 9.057 -2.247 7.340 1.00 90.06 92 PRO A O 1
ATOM 686 N N . SER A 1 93 ? 7.731 -0.710 6.374 1.00 88.00 93 SER A N 1
ATOM 687 C CA . SER A 1 93 ? 8.573 0.436 6.680 1.00 88.00 93 SER A CA 1
ATOM 688 C C . SER A 1 93 ? 7.703 1.645 6.970 1.00 88.00 93 SER A C 1
ATOM 690 O O . SER A 1 93 ? 6.797 1.979 6.195 1.00 88.00 93 SER A O 1
ATOM 692 N N . LEU A 1 94 ? 7.977 2.295 8.098 1.00 87.06 94 LEU A N 1
ATOM 693 C CA . LEU A 1 94 ? 7.324 3.540 8.462 1.00 87.06 94 LEU A CA 1
ATOM 694 C C . LEU A 1 94 ? 8.075 4.719 7.843 1.00 87.06 94 LEU A C 1
ATOM 696 O O . LEU A 1 94 ? 9.242 4.964 8.138 1.00 87.06 94 LEU A O 1
ATOM 700 N N . VAL A 1 95 ? 7.387 5.481 6.997 1.00 86.94 95 VAL A N 1
ATOM 701 C CA . VAL A 1 95 ? 7.934 6.686 6.376 1.00 86.94 95 VAL A CA 1
ATOM 702 C C . VAL A 1 95 ? 7.387 7.916 7.103 1.00 86.94 95 VAL A C 1
ATOM 704 O O . VAL A 1 95 ? 6.170 8.145 7.063 1.00 86.94 95 VAL A O 1
ATOM 707 N N . PRO A 1 96 ? 8.258 8.719 7.747 1.00 83.38 96 PRO A N 1
ATOM 708 C CA . PRO A 1 96 ? 7.851 9.951 8.410 1.00 83.38 96 PRO A CA 1
ATOM 709 C C . PRO A 1 96 ? 7.195 10.942 7.436 1.00 83.38 96 PRO A C 1
ATOM 711 O O . PRO A 1 96 ? 7.533 10.958 6.245 1.00 83.38 96 PRO A O 1
ATOM 714 N N . PRO A 1 97 ? 6.275 11.793 7.919 1.00 84.75 97 PRO A N 1
ATOM 715 C CA . PRO A 1 97 ? 5.674 12.822 7.089 1.00 84.75 97 PRO A CA 1
ATOM 716 C C . PRO A 1 97 ? 6.697 13.910 6.736 1.00 84.75 97 PRO A C 1
ATOM 718 O O . PRO A 1 97 ? 7.536 14.292 7.552 1.00 84.75 97 PRO A O 1
ATOM 721 N N . LEU A 1 98 ? 6.579 14.467 5.529 1.00 84.31 98 LEU A N 1
ATOM 722 C CA . LEU A 1 98 ? 7.103 15.808 5.249 1.00 84.31 98 LEU A CA 1
ATOM 723 C C . LEU A 1 98 ? 6.280 16.848 6.037 1.00 84.31 98 LEU A C 1
ATOM 725 O O . LEU A 1 98 ? 5.166 16.526 6.456 1.00 84.31 98 LEU A O 1
ATOM 729 N N . PRO A 1 99 ? 6.766 18.088 6.236 1.00 82.56 99 PRO A N 1
ATOM 730 C CA . PRO A 1 99 ? 5.992 19.126 6.920 1.00 82.56 99 PRO A CA 1
ATOM 731 C C . PRO A 1 99 ? 4.569 19.267 6.345 1.00 82.56 99 PRO A C 1
ATOM 733 O O . PRO A 1 99 ? 4.406 19.508 5.151 1.00 82.56 99 PRO A O 1
ATOM 736 N N . GLY A 1 100 ? 3.548 19.081 7.192 1.00 81.12 100 GLY A N 1
ATOM 737 C CA . GLY A 1 100 ? 2.127 19.116 6.806 1.00 81.12 100 GLY A CA 1
ATOM 738 C C . GLY A 1 100 ? 1.576 17.839 6.150 1.00 81.12 100 GLY A C 1
ATOM 739 O O . GLY A 1 100 ? 0.420 17.822 5.738 1.00 81.12 100 GLY A O 1
ATOM 740 N N . GLY A 1 101 ? 2.381 16.782 6.030 1.00 85.38 101 GLY A N 1
ATOM 741 C CA . GLY A 1 101 ? 1.979 15.493 5.467 1.00 85.38 101 GLY A CA 1
ATOM 742 C C . GLY A 1 101 ? 1.501 14.483 6.511 1.00 85.38 101 GLY A C 1
ATOM 743 O O . GLY A 1 101 ? 1.610 14.699 7.716 1.00 85.38 101 GLY A O 1
ATOM 744 N N . VAL A 1 102 ? 1.027 13.336 6.020 1.00 88.19 102 VAL A N 1
ATOM 745 C CA . VAL A 1 102 ? 0.646 12.182 6.847 1.00 88.19 102 VAL A CA 1
ATOM 746 C C . VAL A 1 102 ? 1.755 11.127 6.856 1.00 88.19 102 VAL A C 1
ATOM 748 O O . VAL A 1 102 ? 2.382 10.903 5.812 1.00 88.19 102 VAL A O 1
ATOM 751 N N . PRO A 1 103 ? 2.040 10.478 8.000 1.00 88.44 103 PRO A N 1
ATOM 752 C CA . PRO A 1 103 ? 2.950 9.344 8.021 1.00 88.44 103 PRO A CA 1
ATOM 753 C C . PRO A 1 103 ? 2.398 8.218 7.148 1.00 88.44 103 PRO A C 1
ATOM 755 O O . PRO A 1 103 ? 1.180 8.044 7.023 1.00 88.44 103 PRO A O 1
ATOM 758 N N . ARG A 1 104 ? 3.295 7.436 6.545 1.00 91.12 104 ARG A N 1
ATOM 759 C CA . ARG A 1 104 ? 2.916 6.326 5.667 1.00 91.12 104 ARG A CA 1
ATOM 760 C C . ARG A 1 104 ? 3.515 5.027 6.169 1.00 91.12 104 ARG A C 1
ATOM 762 O O . ARG A 1 104 ? 4.726 4.951 6.341 1.00 91.12 104 ARG A O 1
ATOM 769 N N . LEU A 1 105 ? 2.691 4.003 6.337 1.00 92.00 105 LEU A N 1
ATOM 770 C CA . LEU A 1 105 ? 3.155 2.640 6.559 1.00 92.00 105 LEU A CA 1
ATOM 771 C C . LEU A 1 105 ? 3.152 1.907 5.222 1.00 92.00 105 LEU A C 1
ATOM 773 O O . LEU A 1 105 ? 2.095 1.529 4.715 1.00 92.00 105 LEU A O 1
ATOM 777 N N . LEU A 1 106 ? 4.336 1.719 4.649 1.00 93.56 106 LEU A N 1
ATOM 778 C CA . LEU A 1 106 ? 4.511 0.849 3.495 1.00 93.56 106 LEU A CA 1
ATOM 779 C C . LEU A 1 106 ? 4.517 -0.586 4.012 1.00 93.56 106 LEU A C 1
ATOM 781 O O . LEU A 1 106 ? 5.288 -0.895 4.913 1.00 93.56 106 LEU A O 1
ATOM 785 N N . TYR A 1 107 ? 3.678 -1.464 3.469 1.00 93.25 107 TYR A N 1
ATOM 786 C CA . TYR A 1 107 ? 3.628 -2.870 3.883 1.00 93.25 107 TYR A CA 1
ATOM 787 C C . TYR A 1 107 ? 3.593 -3.804 2.671 1.00 93.25 107 TYR A C 1
ATOM 789 O O . TYR A 1 107 ? 3.062 -3.420 1.627 1.00 93.25 107 TYR A O 1
ATOM 797 N N . PRO A 1 108 ? 4.159 -5.022 2.764 1.00 93.75 108 PRO A N 1
ATOM 798 C CA . PRO A 1 108 ? 4.049 -6.007 1.694 1.00 93.75 108 PRO A CA 1
ATOM 799 C C . PRO A 1 108 ? 2.583 -6.353 1.431 1.00 93.75 108 PRO A C 1
ATOM 801 O O . PRO A 1 108 ? 1.901 -6.817 2.347 1.00 93.75 108 PRO A O 1
ATOM 804 N N . CYS A 1 109 ? 2.105 -6.148 0.203 1.00 94.31 109 CYS A N 1
ATOM 805 C CA . CYS A 1 109 ? 0.759 -6.587 -0.161 1.00 94.31 109 CYS A CA 1
ATOM 806 C C . CYS A 1 109 ? 0.677 -8.120 -0.113 1.00 94.31 109 CYS A C 1
ATOM 808 O O . CYS A 1 109 ? 1.680 -8.822 -0.312 1.00 94.31 109 CYS A O 1
ATOM 810 N N . VAL A 1 110 ? -0.514 -8.661 0.143 1.00 91.31 110 VAL A N 1
ATOM 811 C CA . VAL A 1 110 ? -0.751 -10.093 -0.030 1.00 91.31 110 VAL A CA 1
ATOM 812 C C . VAL A 1 110 ? -0.566 -10.423 -1.506 1.00 91.31 110 VAL A C 1
ATOM 814 O O . VAL A 1 110 ? -1.228 -9.869 -2.376 1.00 91.31 110 VAL A O 1
ATOM 817 N N . ARG A 1 111 ? 0.382 -11.317 -1.787 1.00 87.50 111 ARG A N 1
ATOM 818 C CA . ARG A 1 111 ? 0.631 -11.832 -3.130 1.00 87.50 111 ARG A CA 1
ATOM 819 C C . ARG A 1 111 ? -0.051 -13.180 -3.235 1.00 87.50 111 ARG A C 1
ATOM 821 O O . ARG A 1 111 ? 0.349 -14.135 -2.568 1.00 87.50 111 ARG A O 1
ATOM 828 N N . HIS A 1 112 ? -1.075 -13.262 -4.064 1.00 76.88 112 HIS A N 1
ATOM 829 C CA . HIS A 1 112 ? -1.626 -14.541 -4.465 1.00 76.88 112 HIS A CA 1
ATOM 830 C C . HIS A 1 112 ? -0.653 -15.170 -5.455 1.00 76.88 112 HIS A C 1
ATOM 832 O O . HIS A 1 112 ? -0.194 -14.508 -6.387 1.00 76.88 112 HIS A O 1
ATOM 838 N N . ALA A 1 113 ? -0.304 -16.441 -5.244 1.00 66.19 113 ALA A N 1
ATOM 839 C CA . ALA A 1 113 ? 0.474 -17.170 -6.231 1.00 66.19 113 ALA A CA 1
ATOM 840 C C . ALA A 1 113 ? -0.274 -17.087 -7.565 1.00 66.19 113 ALA A C 1
ATOM 842 O O . ALA A 1 113 ? -1.423 -17.524 -7.659 1.00 66.19 113 ALA A O 1
ATOM 843 N N . ALA A 1 114 ? 0.353 -16.485 -8.576 1.00 58.78 114 ALA A N 1
ATOM 844 C CA . ALA A 1 114 ? -0.184 -16.530 -9.920 1.00 58.78 114 ALA A CA 1
ATOM 845 C C . ALA A 1 114 ? -0.326 -18.009 -10.288 1.00 58.78 114 ALA A C 1
ATOM 847 O O . ALA A 1 114 ? 0.634 -18.776 -10.165 1.00 58.78 114 ALA A O 1
ATOM 848 N N . HIS A 1 115 ? -1.521 -18.426 -10.710 1.00 46.41 115 HIS A N 1
ATOM 849 C CA . HIS A 1 115 ? -1.643 -19.709 -11.381 1.00 46.41 115 HIS A CA 1
ATOM 850 C C . HIS A 1 115 ? -0.696 -19.622 -12.575 1.00 46.41 115 HIS A C 1
ATOM 852 O O . HIS A 1 115 ? -0.850 -18.721 -13.399 1.00 46.41 115 HIS A O 1
ATOM 858 N N . ALA A 1 116 ? 0.328 -20.474 -12.625 1.00 41.59 116 ALA A N 1
ATOM 859 C CA . ALA A 1 116 ? 1.280 -20.483 -13.722 1.00 41.59 116 ALA A CA 1
ATOM 860 C C . ALA A 1 116 ? 0.535 -20.897 -15.000 1.00 41.59 116 ALA A C 1
ATOM 862 O O . ALA A 1 116 ? 0.489 -22.070 -15.358 1.00 41.59 116 ALA A O 1
ATOM 863 N N . ALA A 1 117 ? -0.117 -19.947 -15.665 1.00 44.75 117 ALA A N 1
ATOM 864 C CA . ALA A 1 117 ? -0.434 -20.067 -17.071 1.00 44.75 117 ALA A CA 1
ATOM 865 C C . ALA A 1 117 ? 0.923 -20.094 -17.773 1.00 44.75 117 ALA A C 1
ATOM 867 O O . ALA A 1 117 ? 1.705 -19.155 -17.632 1.00 44.75 117 ALA A O 1
ATOM 868 N N . GLY A 1 118 ? 1.241 -21.238 -18.382 1.00 42.72 118 GLY A N 1
ATOM 869 C CA . GLY A 1 118 ? 2.572 -21.590 -18.856 1.00 42.72 118 GLY A CA 1
ATOM 870 C C . GLY A 1 118 ? 3.251 -20.450 -19.605 1.00 42.72 118 GLY A C 1
ATOM 871 O O . GLY A 1 118 ? 2.920 -20.161 -20.750 1.00 42.72 118 GLY A O 1
ATOM 872 N N . VAL A 1 119 ? 4.228 -19.829 -18.951 1.00 44.56 119 VAL A N 1
ATOM 873 C CA . VAL A 1 119 ? 5.233 -19.027 -19.634 1.00 44.56 119 VAL A CA 1
ATOM 874 C C . VAL A 1 119 ? 6.180 -20.035 -20.264 1.00 44.56 119 VAL A C 1
ATOM 876 O O . VAL A 1 119 ? 7.006 -20.634 -19.571 1.00 44.56 119 VAL A O 1
ATOM 879 N N . ASP A 1 120 ? 6.002 -20.278 -21.561 1.00 44.84 120 ASP A N 1
ATOM 880 C CA . ASP A 1 120 ? 6.960 -21.042 -22.346 1.00 44.84 120 ASP A CA 1
ATOM 881 C C . ASP A 1 120 ? 8.309 -20.324 -22.269 1.00 44.84 120 ASP A C 1
ATOM 883 O O . ASP A 1 120 ? 8.465 -19.162 -22.657 1.00 44.84 120 ASP A O 1
ATOM 887 N N . ARG A 1 121 ? 9.280 -20.995 -21.656 1.00 48.94 121 ARG A N 1
ATOM 888 C CA . ARG A 1 121 ? 10.585 -20.432 -21.327 1.00 48.94 121 ARG A CA 1
ATOM 889 C C . ARG A 1 121 ? 11.485 -20.544 -22.555 1.00 48.94 121 ARG A C 1
ATOM 891 O O . ARG A 1 121 ? 12.496 -21.240 -22.526 1.00 48.94 121 ARG A O 1
ATOM 898 N N . ALA A 1 122 ? 11.130 -19.862 -23.639 1.00 43.31 122 ALA A N 1
ATOM 899 C CA . ALA A 1 122 ? 12.016 -19.720 -24.785 1.00 43.31 122 ALA A CA 1
ATOM 900 C C . ALA A 1 122 ? 13.107 -18.692 -24.445 1.00 43.31 122 ALA A C 1
ATOM 902 O O . ALA A 1 122 ? 12.924 -17.483 -24.570 1.00 43.31 122 ALA A O 1
ATOM 903 N N . ALA A 1 123 ? 14.249 -19.182 -23.962 1.00 45.91 123 ALA A N 1
ATOM 904 C CA . ALA A 1 123 ? 15.446 -18.369 -23.787 1.00 45.91 123 ALA A CA 1
ATOM 905 C C . ALA A 1 123 ? 15.926 -17.839 -25.158 1.00 45.91 123 ALA A C 1
ATOM 907 O O . ALA A 1 123 ? 15.966 -18.614 -26.119 1.00 45.91 123 ALA A O 1
ATOM 908 N N . PRO A 1 124 ? 16.333 -16.562 -25.284 1.00 46.28 124 PRO A N 1
ATOM 909 C CA . PRO A 1 124 ? 16.945 -16.081 -26.514 1.00 46.28 124 PRO A CA 1
ATOM 910 C C . PRO A 1 124 ? 18.288 -16.792 -26.734 1.00 46.28 124 PRO A C 1
ATOM 912 O O . PRO A 1 124 ? 19.162 -16.804 -25.865 1.00 46.28 124 PRO A O 1
ATOM 915 N N . LYS A 1 125 ? 18.442 -17.415 -27.909 1.00 47.84 125 LYS A N 1
ATOM 916 C CA . LYS A 1 125 ? 19.692 -18.047 -28.351 1.00 47.84 125 LYS A CA 1
ATOM 917 C C . LYS A 1 125 ? 20.773 -16.968 -28.464 1.00 47.84 125 LYS A C 1
ATOM 919 O O . LYS A 1 125 ? 20.589 -15.990 -29.185 1.00 47.84 1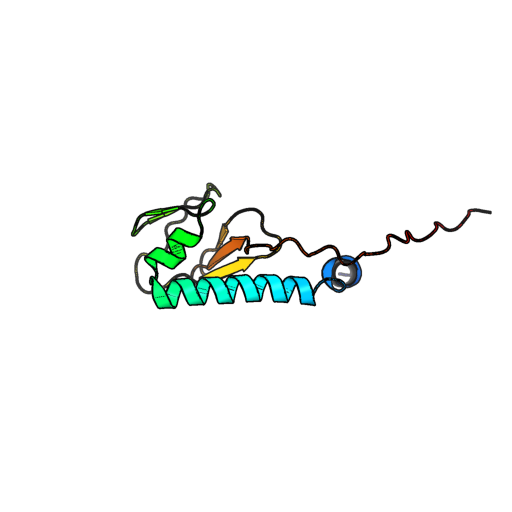25 LYS A O 1
ATOM 924 N N . ALA A 1 126 ? 21.892 -17.158 -27.767 1.00 48.00 126 ALA A N 1
ATOM 925 C CA . ALA A 1 126 ? 23.061 -16.296 -27.899 1.00 48.00 126 ALA A CA 1
ATOM 926 C C . ALA A 1 126 ? 23.555 -16.276 -29.362 1.00 48.00 126 ALA A C 1
ATOM 928 O O . ALA A 1 126 ? 23.524 -17.325 -30.018 1.00 48.00 126 ALA A O 1
ATOM 929 N N . PRO A 1 127 ? 24.012 -15.124 -29.887 1.00 47.66 127 PRO A N 1
ATOM 930 C CA . PRO A 1 127 ? 24.599 -15.066 -31.217 1.00 47.66 127 PRO A CA 1
ATOM 931 C C . PRO A 1 127 ? 25.881 -15.906 -31.240 1.00 47.66 127 PRO A C 1
ATOM 933 O O . PRO A 1 127 ? 26.783 -15.719 -30.423 1.00 47.66 127 PRO A O 1
ATOM 936 N N . GLY A 1 128 ? 25.921 -16.873 -32.158 1.00 47.22 128 GLY A N 1
ATOM 937 C CA . GLY A 1 128 ? 27.096 -17.695 -32.413 1.00 47.22 128 GLY A CA 1
ATOM 938 C C . GLY A 1 128 ? 28.246 -16.821 -32.896 1.00 47.22 128 GLY A C 1
ATOM 939 O O . GLY A 1 128 ? 28.081 -16.042 -33.832 1.00 47.22 128 GLY A O 1
ATOM 940 N N . ASN A 1 129 ? 29.390 -16.940 -32.231 1.00 47.84 129 ASN A N 1
ATOM 941 C CA . ASN A 1 129 ? 30.622 -16.288 -32.645 1.00 47.84 129 ASN A CA 1
ATOM 942 C C . ASN A 1 129 ? 31.205 -17.060 -33.841 1.00 47.84 129 ASN A C 1
ATOM 944 O O . ASN A 1 129 ? 31.358 -18.281 -33.749 1.00 47.84 129 ASN A O 1
ATOM 948 N N . ALA A 1 130 ? 31.484 -16.353 -34.935 1.00 49.53 130 ALA A N 1
ATOM 949 C CA . ALA A 1 130 ? 32.237 -16.831 -36.093 1.00 49.53 130 ALA A CA 1
ATOM 950 C C . ALA A 1 130 ? 33.596 -16.131 -36.123 1.00 49.53 130 ALA A C 1
ATOM 952 O O . ALA A 1 130 ? 33.625 -14.924 -35.790 1.00 49.53 130 ALA A O 1
#

Sequence (130 aa):
TAGLPRLVQAMQDYHDLALAPGWDMLCAQVDADLGMRTQVLLHGGVDALLTGLRPKVRWTAPVLETDDGLPGTLPSEGTGLLLVPTYFSVAPSLVPPLPGGVPRLLYPCVRHAAHAAGVDRAAPKAPGNA